Protein AF-B4RLH1-F1 (afdb_monomer_lite)

Structure (mmCIF, N/CA/C/O backbone):
data_AF-B4RLH1-F1
#
_entry.id   AF-B4RLH1-F1
#
loop_
_atom_site.group_PDB
_atom_site.id
_atom_site.type_symbol
_atom_site.label_atom_id
_atom_site.label_alt_id
_atom_site.label_comp_id
_atom_site.label_asym_id
_atom_site.label_entity_id
_atom_site.label_seq_id
_atom_site.pdbx_PDB_ins_code
_atom_site.Cartn_x
_atom_site.Cartn_y
_atom_site.Cartn_z
_atom_site.occupancy
_atom_site.B_iso_or_equiv
_atom_site.auth_seq_id
_atom_site.auth_comp_id
_atom_site.auth_asym_id
_atom_site.auth_atom_id
_atom_site.pdbx_PDB_model_num
ATOM 1 N N . MET A 1 1 ? -13.740 47.750 16.163 1.00 41.00 1 MET A N 1
ATOM 2 C CA . MET A 1 1 ? -13.655 46.277 16.070 1.00 41.00 1 MET A CA 1
ATOM 3 C C . MET A 1 1 ? -15.055 45.705 15.896 1.00 41.00 1 MET A C 1
ATOM 5 O O . MET A 1 1 ? -15.886 45.994 16.745 1.00 41.00 1 MET A O 1
ATOM 9 N N . PRO A 1 2 ? -15.333 44.941 14.830 1.00 44.19 2 PRO A N 1
ATOM 10 C CA . PRO A 1 2 ? -16.433 43.971 14.813 1.00 44.19 2 PRO A CA 1
ATOM 11 C C . PRO A 1 2 ? -15.856 42.577 14.489 1.00 44.19 2 PRO A C 1
ATOM 13 O O . PRO A 1 2 ? -15.021 42.439 13.606 1.00 44.19 2 PRO A O 1
ATOM 16 N N . GLY A 1 3 ? -16.096 41.524 15.261 1.00 38.00 3 GLY A N 1
ATOM 17 C CA . GLY A 1 3 ? -17.385 40.872 15.484 1.00 38.00 3 GLY A CA 1
ATOM 18 C C . GLY A 1 3 ? -17.183 39.407 15.076 1.00 38.00 3 GLY A C 1
ATOM 19 O O . GLY A 1 3 ? -17.101 39.102 13.891 1.00 38.00 3 GLY A O 1
ATOM 20 N N . TRP A 1 4 ? -16.970 38.514 16.045 1.00 40.16 4 TRP A N 1
ATOM 21 C CA . TRP A 1 4 ? -16.758 37.088 15.785 1.00 40.16 4 TRP A CA 1
ATOM 22 C C . TRP A 1 4 ? -18.083 36.438 15.369 1.00 40.16 4 TRP A C 1
ATOM 24 O O . TRP A 1 4 ? -18.982 36.275 16.189 1.00 40.16 4 TRP A O 1
ATOM 34 N N . ASN A 1 5 ? -18.197 36.042 14.100 1.00 44.56 5 ASN A N 1
ATOM 35 C CA . ASN A 1 5 ? -19.244 35.129 13.648 1.00 44.56 5 ASN A CA 1
ATOM 36 C C . ASN A 1 5 ? -18.883 33.709 14.098 1.00 44.56 5 ASN A C 1
ATOM 38 O O . ASN A 1 5 ? -18.063 33.038 13.471 1.00 44.56 5 ASN A O 1
ATOM 42 N N . ALA A 1 6 ? -19.508 33.239 15.176 1.00 43.25 6 ALA A N 1
ATOM 43 C CA . ALA A 1 6 ? -19.540 31.819 15.492 1.00 43.25 6 ALA A CA 1
ATOM 44 C C . ALA A 1 6 ? -20.450 31.124 14.467 1.00 43.25 6 ALA A C 1
ATOM 46 O O . ALA A 1 6 ? -21.674 31.230 14.521 1.00 43.25 6 ALA A O 1
ATOM 47 N N . SER A 1 7 ? -19.840 30.451 13.492 1.00 43.84 7 SER A N 1
ATOM 48 C CA . SER A 1 7 ? -20.549 29.596 12.542 1.00 43.84 7 SER A CA 1
ATOM 49 C C . SER A 1 7 ? -21.164 28.424 13.313 1.00 43.84 7 SER A C 1
ATOM 51 O O . SER A 1 7 ? -20.448 27.541 13.783 1.00 43.84 7 SER A O 1
ATOM 53 N N . SER A 1 8 ? -22.482 28.444 13.519 1.00 46.41 8 SER A N 1
ATOM 54 C CA . SER A 1 8 ? -23.201 27.316 14.114 1.00 46.41 8 SER A CA 1
ATOM 55 C C . SER A 1 8 ? -23.113 26.099 13.180 1.00 46.41 8 SER A C 1
ATOM 57 O O . SER A 1 8 ? -23.358 26.250 11.979 1.00 46.41 8 SER A O 1
ATOM 59 N N . PRO A 1 9 ? -22.786 24.893 13.680 1.00 45.75 9 PRO A N 1
ATOM 60 C CA . PRO A 1 9 ? -22.702 23.706 12.837 1.00 45.75 9 PRO A CA 1
ATOM 61 C C . PRO A 1 9 ? -24.071 23.369 12.224 1.00 45.75 9 PRO A C 1
ATOM 63 O O . PRO A 1 9 ? -25.111 23.382 12.883 1.00 45.75 9 PRO A O 1
ATOM 66 N N . SER A 1 10 ? -24.077 23.112 10.915 1.00 54.94 10 SER A N 1
ATOM 67 C CA . SER A 1 10 ? -25.287 22.911 10.115 1.00 54.94 10 SER A CA 1
ATOM 68 C C . SER A 1 10 ? -25.943 21.550 10.380 1.00 54.94 10 SER A C 1
ATOM 70 O O . SER A 1 10 ? -25.287 20.515 10.262 1.00 54.94 10 SER A O 1
ATOM 72 N N . LYS A 1 11 ? -27.258 21.542 10.635 1.00 56.88 11 LYS A N 1
ATOM 73 C CA . LYS A 1 11 ? -28.067 20.335 10.892 1.00 56.88 11 LYS A CA 1
ATOM 74 C C . LYS A 1 11 ? -27.972 19.289 9.760 1.00 56.88 11 LYS A C 1
ATOM 76 O O . LYS A 1 11 ? -27.980 19.657 8.581 1.00 56.88 11 LYS A O 1
ATOM 81 N N . PRO A 1 12 ? -27.967 17.977 10.071 1.00 56.56 12 PRO A N 1
ATOM 82 C CA . PRO A 1 12 ? -27.919 16.928 9.055 1.00 56.56 12 PRO A CA 1
ATOM 83 C C . PRO A 1 12 ? -29.211 16.868 8.226 1.00 56.56 12 PRO A C 1
ATOM 85 O O . PRO A 1 12 ? -30.322 16.826 8.759 1.00 56.56 12 PRO A O 1
ATOM 88 N N . THR A 1 13 ? -29.057 16.823 6.901 1.00 70.94 13 THR A N 1
ATOM 89 C CA . THR A 1 13 ? -30.160 16.773 5.930 1.00 70.94 13 THR A CA 1
ATOM 90 C C . THR A 1 13 ? -30.813 15.387 5.864 1.00 70.94 13 THR A C 1
ATOM 92 O O . THR A 1 13 ? -30.178 14.364 6.128 1.00 70.94 13 THR A O 1
ATOM 95 N N . ILE A 1 14 ? -32.090 15.337 5.467 1.00 67.44 14 ILE A N 1
ATOM 96 C CA . ILE A 1 14 ? -32.905 14.107 5.371 1.00 67.44 14 ILE A CA 1
ATOM 97 C C . ILE A 1 14 ? -32.221 13.030 4.508 1.00 67.44 14 ILE A C 1
ATOM 99 O O . ILE A 1 14 ? -32.221 11.850 4.858 1.00 67.44 14 ILE A O 1
ATOM 103 N N . THR A 1 15 ? -31.549 13.437 3.430 1.00 71.62 15 THR A N 1
ATOM 104 C CA . THR A 1 15 ? -30.815 12.547 2.519 1.00 71.62 15 THR A CA 1
ATOM 105 C C . THR A 1 15 ? -29.672 11.801 3.211 1.00 71.62 15 THR A C 1
ATOM 107 O O . THR A 1 15 ? -29.486 10.608 2.981 1.00 71.62 15 THR A O 1
ATOM 110 N N . LYS A 1 16 ? -28.930 12.466 4.110 1.00 66.88 16 LYS A N 1
ATOM 111 C CA . LYS A 1 16 ? -27.828 11.834 4.858 1.00 66.88 16 LYS A CA 1
ATOM 112 C C . LYS A 1 16 ? -28.345 10.743 5.797 1.00 66.88 16 LYS A C 1
ATOM 114 O O . LYS A 1 16 ? -27.728 9.687 5.900 1.00 66.88 16 LYS A O 1
ATOM 119 N N . LYS A 1 17 ? -29.500 10.974 6.430 1.00 71.31 17 LYS A N 1
ATOM 120 C CA . LYS A 1 17 ? -30.143 10.009 7.335 1.00 71.31 17 LYS A CA 1
ATOM 121 C C . LYS A 1 17 ? -30.616 8.754 6.597 1.00 71.31 17 LYS A C 1
ATOM 123 O O . LYS A 1 17 ? -30.370 7.646 7.057 1.00 71.31 17 LYS A O 1
ATOM 128 N N . LYS A 1 18 ? -31.232 8.918 5.420 1.00 73.06 18 LYS A N 1
ATOM 129 C CA . LYS A 1 18 ? -31.671 7.789 4.580 1.00 73.06 18 LYS A CA 1
ATOM 130 C C . LYS A 1 18 ? -30.495 6.914 4.129 1.00 73.06 18 LYS A C 1
ATOM 132 O O . LYS A 1 18 ? -30.579 5.692 4.196 1.00 73.06 18 LYS A O 1
ATOM 137 N N . ASN A 1 19 ? -29.392 7.531 3.709 1.00 73.44 19 ASN A N 1
ATOM 138 C CA . ASN A 1 19 ? -28.202 6.793 3.279 1.00 73.44 19 ASN A CA 1
ATOM 139 C C . ASN A 1 19 ? -27.563 6.000 4.430 1.00 73.44 19 ASN A C 1
ATOM 141 O O . ASN A 1 19 ? -27.108 4.883 4.209 1.00 73.44 19 ASN A O 1
ATOM 145 N N . LEU A 1 20 ? -27.590 6.541 5.653 1.00 70.06 20 LEU A N 1
ATOM 146 C CA . LEU A 1 20 ? -27.098 5.856 6.850 1.00 70.06 20 LEU A CA 1
ATOM 147 C C . LEU A 1 20 ? -27.896 4.578 7.157 1.00 70.06 20 LEU A C 1
ATOM 149 O O . LEU A 1 20 ? -27.305 3.549 7.470 1.00 70.06 20 LEU A O 1
ATOM 153 N N . LEU A 1 21 ? -29.225 4.621 7.015 1.00 70.88 21 LEU A N 1
ATOM 154 C CA . LEU A 1 21 ? -30.080 3.438 7.176 1.00 70.88 21 LEU A CA 1
ATOM 155 C C . LEU A 1 21 ? -29.751 2.362 6.139 1.00 70.88 21 LEU A C 1
ATOM 157 O O . LEU A 1 21 ? -29.555 1.203 6.496 1.00 70.88 21 LEU A O 1
ATOM 161 N N . HIS A 1 22 ? -29.644 2.744 4.863 1.00 69.88 22 HIS A N 1
ATOM 162 C CA . HIS A 1 22 ? -29.255 1.800 3.815 1.00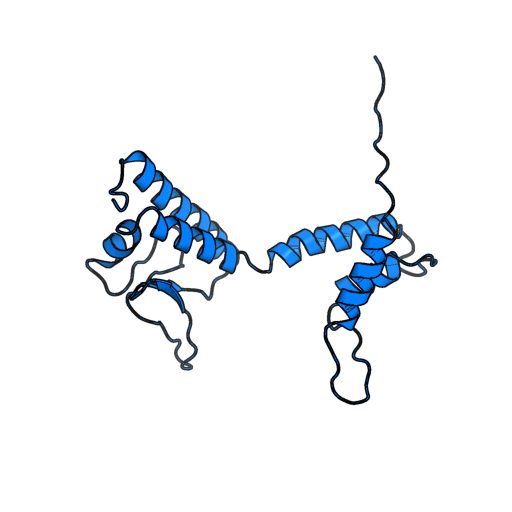 69.88 22 HIS A CA 1
ATOM 163 C C . HIS A 1 22 ? -27.897 1.168 4.102 1.00 69.88 22 HIS A C 1
ATOM 165 O O . HIS A 1 22 ? -27.731 -0.028 3.915 1.00 69.88 22 HIS A O 1
ATOM 171 N N . GLU A 1 23 ? -26.940 1.945 4.592 1.00 68.69 23 GLU A N 1
ATOM 172 C CA . GLU A 1 23 ? -25.611 1.453 4.919 1.00 68.69 23 GLU A CA 1
ATOM 173 C C . GLU A 1 23 ? -25.613 0.432 6.068 1.00 68.69 23 GLU A C 1
ATOM 175 O O . GLU A 1 23 ? -24.997 -0.624 5.931 1.00 68.69 23 GLU A O 1
ATOM 180 N N . ILE A 1 24 ? -26.360 0.695 7.143 1.00 65.88 24 ILE A N 1
ATOM 181 C CA . ILE A 1 24 ? -26.505 -0.204 8.303 1.00 65.88 24 ILE A CA 1
ATOM 182 C C . ILE A 1 24 ? -27.101 -1.547 7.908 1.00 65.88 24 ILE A C 1
ATOM 184 O O . ILE A 1 24 ? -26.570 -2.592 8.275 1.00 65.88 24 ILE A O 1
ATOM 188 N N . PHE A 1 25 ? -28.172 -1.519 7.119 1.00 64.25 25 PHE A N 1
ATOM 189 C CA . PHE A 1 25 ? -28.907 -2.727 6.751 1.00 64.25 25 PHE A CA 1
ATOM 190 C C . PHE A 1 25 ? -28.409 -3.374 5.450 1.00 64.25 25 PHE A C 1
ATOM 192 O O . PHE A 1 25 ? -28.876 -4.445 5.075 1.00 64.25 25 PHE A O 1
ATOM 199 N N . SER A 1 26 ? -27.434 -2.771 4.758 1.00 63.38 26 SER A N 1
ATOM 200 C CA . SER A 1 26 ? -26.851 -3.349 3.536 1.00 63.38 26 SER A CA 1
ATOM 201 C C . SER A 1 26 ? -25.951 -4.563 3.790 1.00 63.38 26 SER A C 1
ATOM 203 O O . SER A 1 26 ? -25.695 -5.325 2.858 1.00 63.38 26 SER A O 1
ATOM 205 N N . LYS A 1 27 ? -25.467 -4.767 5.026 1.00 57.16 27 LYS A N 1
ATOM 206 C CA . LYS A 1 27 ? -24.533 -5.847 5.385 1.00 57.16 27 LYS A CA 1
ATOM 207 C C . LYS A 1 27 ? -25.050 -6.732 6.524 1.00 57.16 27 LYS A C 1
ATOM 209 O O . LYS A 1 27 ? -24.494 -6.700 7.614 1.00 57.16 27 LYS A O 1
ATOM 214 N N . SER A 1 28 ? -26.072 -7.544 6.256 1.00 50.06 28 SER A N 1
ATOM 215 C CA . SER A 1 28 ? -26.197 -8.940 6.729 1.00 50.06 28 SER A CA 1
ATOM 216 C C . SER A 1 28 ? -27.632 -9.429 6.577 1.00 50.06 28 SER A C 1
ATOM 218 O O . SER A 1 28 ? -28.523 -9.024 7.313 1.00 50.06 28 SER A O 1
ATOM 220 N N . ARG A 1 29 ? -27.832 -10.380 5.665 1.00 50.28 29 ARG A N 1
ATOM 221 C CA . ARG A 1 29 ? -28.839 -11.428 5.826 1.00 50.28 29 ARG A CA 1
ATOM 222 C C . ARG A 1 29 ? -28.067 -12.732 5.959 1.00 50.28 29 ARG A C 1
ATOM 224 O O . ARG A 1 29 ? -27.536 -13.222 4.967 1.00 50.28 29 ARG A O 1
ATOM 231 N N . ILE A 1 30 ? -27.950 -13.249 7.176 1.00 49.16 30 ILE A N 1
ATOM 232 C CA . ILE A 1 30 ? -27.541 -14.635 7.412 1.00 49.16 30 ILE A CA 1
ATOM 233 C C . ILE A 1 30 ? -28.778 -15.318 8.002 1.00 49.16 30 ILE A C 1
ATOM 235 O O . ILE A 1 30 ? -29.038 -15.207 9.192 1.00 49.16 30 ILE A O 1
ATOM 239 N N . GLY A 1 31 ? -29.570 -15.970 7.148 1.00 60.00 31 GLY A N 1
ATOM 240 C CA . GLY A 1 31 ? -30.798 -16.668 7.555 1.00 60.00 31 GLY A CA 1
ATOM 241 C C . GLY A 1 31 ? -31.947 -15.749 8.001 1.00 60.00 31 GLY A C 1
ATOM 242 O O . GLY A 1 31 ? -32.093 -14.642 7.480 1.00 60.00 31 GLY A O 1
ATOM 243 N N . ASP A 1 32 ? -32.750 -16.236 8.957 1.00 52.31 32 ASP A N 1
ATOM 244 C CA . ASP A 1 32 ? -33.956 -15.588 9.511 1.00 52.31 32 ASP A CA 1
ATOM 245 C C . ASP A 1 32 ? -33.671 -14.625 10.684 1.00 52.31 32 ASP A C 1
ATOM 247 O O . ASP A 1 32 ? -34.589 -14.219 11.395 1.00 52.31 32 ASP A O 1
ATOM 251 N N . THR A 1 33 ? -32.407 -14.255 10.923 1.00 51.47 33 THR A N 1
ATOM 252 C CA . THR A 1 33 ? -32.039 -13.297 11.975 1.00 51.47 33 THR A CA 1
ATOM 253 C C . THR A 1 33 ? -31.521 -11.987 11.389 1.00 51.47 33 THR A C 1
ATOM 255 O O . THR A 1 33 ? -30.671 -11.948 10.495 1.00 51.47 33 THR A O 1
ATOM 258 N N . GLU A 1 34 ? -32.044 -10.877 11.910 1.00 47.88 34 GLU A N 1
ATOM 259 C CA . GLU A 1 34 ? -31.528 -9.539 11.637 1.00 47.88 34 GLU A CA 1
ATOM 260 C C . GLU A 1 34 ? -30.243 -9.343 12.451 1.00 47.88 34 GLU A C 1
ATOM 262 O O . GLU A 1 34 ? -30.274 -9.142 13.665 1.00 47.88 34 GLU A O 1
ATOM 267 N N . LEU A 1 35 ? -29.085 -9.448 11.794 1.00 49.16 35 LEU A N 1
ATOM 268 C CA . LEU A 1 35 ? -27.812 -9.116 12.428 1.00 49.16 35 LEU A CA 1
ATOM 269 C C . LEU A 1 35 ? -27.744 -7.594 12.610 1.00 49.16 35 LEU A C 1
ATOM 271 O O . LEU A 1 35 ? -27.643 -6.845 11.635 1.00 49.16 35 LEU A O 1
ATOM 275 N N . PHE A 1 36 ? -27.770 -7.134 13.860 1.00 53.25 36 PHE A N 1
ATOM 276 C CA . PHE A 1 36 ? -27.398 -5.763 14.196 1.00 53.25 36 PHE A CA 1
ATOM 277 C C . PHE A 1 36 ? -25.975 -5.505 13.686 1.00 53.25 36 PHE A C 1
ATOM 279 O O . PHE A 1 36 ? -25.095 -6.355 13.835 1.00 53.25 36 PHE A O 1
ATOM 286 N N . ALA A 1 37 ? -25.763 -4.358 13.036 1.00 55.50 37 ALA A N 1
ATOM 287 C CA . ALA A 1 37 ? -24.476 -4.002 12.455 1.00 55.50 37 ALA A CA 1
ATOM 288 C C . ALA A 1 37 ? -23.333 -4.238 13.461 1.00 55.50 37 ALA A C 1
ATOM 290 O O . ALA A 1 37 ? -23.355 -3.712 14.568 1.00 55.50 37 ALA A O 1
ATOM 291 N N . VAL A 1 38 ? -22.319 -5.003 13.047 1.00 57.75 38 VAL A N 1
ATOM 292 C CA . VAL A 1 38 ? -21.123 -5.361 13.846 1.00 57.75 38 VAL A CA 1
ATOM 293 C C . VAL A 1 38 ? -20.249 -4.130 14.179 1.00 57.75 38 VAL A C 1
ATOM 295 O O . VAL A 1 38 ? -19.249 -4.230 14.881 1.00 57.75 38 VAL A O 1
ATOM 298 N N . ASP A 1 39 ? -20.616 -2.954 13.667 1.00 67.69 39 ASP A N 1
ATOM 299 C CA . ASP A 1 39 ? -19.902 -1.689 13.817 1.00 67.69 39 ASP A CA 1
ATOM 300 C C . ASP A 1 39 ? -20.612 -0.798 14.852 1.00 67.69 39 ASP A C 1
ATOM 302 O O . ASP A 1 39 ? -21.611 -0.132 14.563 1.00 67.69 39 ASP A O 1
ATOM 306 N N . GLU A 1 40 ? -20.070 -0.789 16.071 1.00 69.31 40 GLU A N 1
ATOM 307 C CA . GLU A 1 40 ? -20.538 0.019 17.200 1.00 69.31 40 GLU A CA 1
ATOM 308 C C . GLU A 1 40 ? -20.653 1.513 16.843 1.00 69.31 40 GLU A C 1
ATOM 310 O O . GLU A 1 40 ? -21.635 2.166 17.206 1.00 69.31 40 GLU A O 1
ATOM 315 N N . ASN A 1 41 ? -19.707 2.058 16.071 1.00 71.12 41 ASN A N 1
ATOM 316 C CA . ASN A 1 41 ? -19.698 3.469 15.677 1.00 71.12 41 ASN A CA 1
ATOM 317 C C . ASN A 1 41 ? -20.796 3.780 14.658 1.00 71.12 41 ASN A C 1
ATOM 319 O O . ASN A 1 41 ? -21.328 4.893 14.613 1.00 71.12 41 ASN A O 1
ATOM 323 N N . LEU A 1 42 ? -21.149 2.812 13.815 1.00 71.94 42 LEU A N 1
ATOM 324 C CA . LEU A 1 42 ? -22.263 2.934 12.884 1.00 71.94 42 LEU A CA 1
ATOM 325 C C . LEU A 1 42 ? -23.615 2.914 13.613 1.00 71.94 42 LEU A C 1
ATOM 327 O O . LEU A 1 42 ? -24.486 3.734 13.311 1.00 71.94 42 LEU A O 1
ATOM 331 N N . VAL A 1 43 ? -23.759 2.042 14.610 1.00 74.50 43 VAL A N 1
ATOM 332 C CA . VAL A 1 43 ? -24.948 1.965 15.468 1.00 74.50 43 VAL A CA 1
ATOM 333 C C . VAL A 1 43 ? -25.102 3.235 16.317 1.00 74.50 43 VAL A C 1
ATOM 335 O O . VAL A 1 43 ? -26.184 3.824 16.345 1.00 74.50 43 VAL A O 1
ATOM 338 N N . LYS A 1 44 ? -24.019 3.741 16.924 1.00 75.69 44 LYS A N 1
ATOM 339 C CA . LYS A 1 44 ? -24.015 5.031 17.640 1.00 75.69 44 LYS A CA 1
ATOM 340 C C . LYS A 1 44 ? -24.471 6.179 16.742 1.00 75.69 44 LYS A C 1
ATOM 342 O O . LYS A 1 44 ? -25.366 6.930 17.118 1.00 75.69 44 LYS A O 1
ATOM 347 N N . ARG A 1 45 ? -23.938 6.285 15.518 1.00 74.88 45 ARG A N 1
ATOM 348 C CA . ARG A 1 45 ? -24.353 7.318 14.548 1.00 74.88 45 ARG A CA 1
ATOM 349 C C . ARG A 1 45 ? -25.829 7.240 14.191 1.00 74.88 45 ARG A C 1
ATOM 351 O O . ARG A 1 45 ? -26.458 8.283 14.019 1.00 74.88 45 ARG A O 1
ATOM 358 N N . LEU A 1 46 ? -26.388 6.036 14.082 1.00 77.44 46 LEU A N 1
ATOM 359 C CA . LEU A 1 46 ? -27.821 5.875 13.865 1.00 77.44 46 LEU A CA 1
ATOM 360 C C . LEU A 1 46 ? -28.609 6.456 15.028 1.00 77.44 46 LEU A C 1
ATOM 362 O O . LEU A 1 46 ? -29.435 7.336 14.799 1.00 77.44 46 LEU A O 1
ATOM 366 N N . PHE A 1 47 ? -28.324 6.011 16.251 1.00 76.12 47 PHE A N 1
ATOM 367 C CA . PHE A 1 47 ? -29.038 6.470 17.439 1.00 76.12 47 PHE A CA 1
ATOM 368 C C . PHE A 1 47 ? -28.927 7.984 17.630 1.00 76.12 47 PHE A C 1
ATOM 370 O O . PHE A 1 47 ? -29.938 8.645 17.847 1.00 76.12 47 PHE A O 1
ATOM 377 N N . LEU A 1 48 ? -27.740 8.552 17.421 1.00 77.25 48 LEU A N 1
ATOM 378 C CA . LEU A 1 48 ? -27.497 9.995 17.499 1.00 77.25 48 LEU A CA 1
ATOM 379 C C . LEU A 1 48 ? -28.196 10.792 16.380 1.00 77.25 48 LEU A C 1
ATOM 381 O O . LEU A 1 48 ? -28.474 11.979 16.536 1.00 77.25 48 LEU A O 1
ATOM 385 N N . SER A 1 49 ? -28.511 10.160 15.243 1.00 74.25 49 SER A N 1
ATOM 386 C CA . SER A 1 49 ? -29.252 10.800 14.144 1.00 74.25 49 SER A CA 1
ATOM 387 C C . SER A 1 49 ? -30.768 10.878 14.380 1.00 74.25 49 SER A C 1
ATOM 389 O O . SER A 1 49 ? -31.468 11.649 13.695 1.00 74.25 49 SER A O 1
ATOM 391 N N . LEU A 1 50 ? -31.279 10.074 15.317 1.00 77.94 50 LEU A N 1
ATOM 392 C CA . LEU A 1 50 ? -32.677 10.051 15.730 1.00 77.94 50 LEU A CA 1
ATOM 393 C C . LEU A 1 50 ? -32.957 11.191 16.716 1.00 77.94 50 LEU A C 1
ATOM 395 O O . LEU A 1 50 ? -32.067 11.721 17.373 1.00 77.94 50 LEU A O 1
ATOM 399 N N . ARG A 1 51 ? -34.221 11.606 16.802 1.00 67.12 51 ARG A N 1
ATOM 400 C CA . ARG A 1 51 ? -34.662 12.611 17.777 1.00 67.12 51 ARG A CA 1
ATOM 401 C C . ARG A 1 51 ? -35.038 11.893 19.073 1.00 67.12 51 ARG A C 1
ATOM 403 O O . ARG A 1 51 ? -36.208 11.590 19.272 1.00 67.12 51 ARG A O 1
ATOM 410 N N . GLY A 1 52 ? -34.039 11.573 19.889 1.00 71.75 52 GLY A N 1
ATOM 411 C CA . GLY A 1 52 ? -34.205 10.938 21.198 1.00 71.75 52 GLY A CA 1
ATOM 412 C C . GLY A 1 52 ? -33.395 11.649 22.280 1.00 71.75 52 GLY A C 1
ATOM 413 O O . GLY A 1 52 ? -32.501 12.437 21.975 1.00 71.75 52 GLY A O 1
ATOM 414 N N . GLU A 1 53 ? -33.726 11.383 23.541 1.00 72.25 53 GLU A N 1
ATOM 415 C CA . GLU A 1 53 ? -32.965 11.867 24.694 1.00 72.25 53 GLU A CA 1
ATOM 416 C C . GLU A 1 53 ? -31.774 10.939 24.970 1.00 72.25 53 GLU A C 1
ATOM 418 O O . GLU A 1 53 ? -31.922 9.715 25.019 1.00 72.25 53 GLU A O 1
ATOM 423 N N . ILE A 1 54 ? 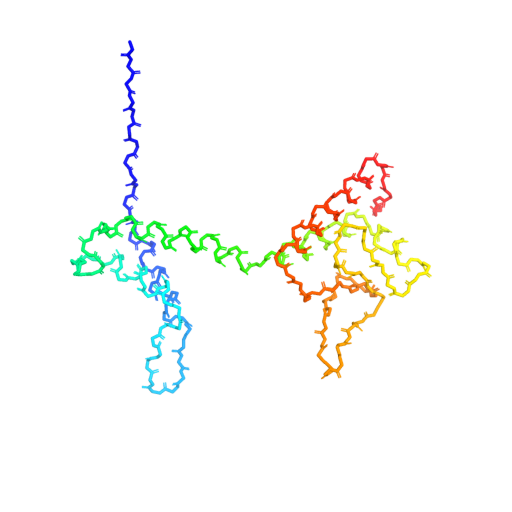-30.584 11.516 25.155 1.00 67.81 54 ILE A N 1
ATOM 424 C CA . ILE A 1 54 ? -29.393 10.765 25.562 1.00 67.81 54 ILE A CA 1
ATOM 425 C C . ILE A 1 54 ? -29.453 10.561 27.072 1.00 67.81 54 ILE A C 1
ATOM 427 O O . ILE A 1 54 ? -29.148 11.459 27.850 1.00 67.81 54 ILE A O 1
ATOM 431 N N . VAL A 1 55 ? -29.819 9.352 27.488 1.00 75.94 55 VAL A N 1
ATOM 432 C CA . VAL A 1 55 ? -29.828 8.962 28.908 1.00 75.94 55 VAL A CA 1
ATOM 433 C C . VAL A 1 55 ? -28.431 8.596 29.433 1.00 75.94 55 VAL A C 1
ATOM 435 O O . VAL A 1 55 ? -28.211 8.572 30.647 1.00 75.94 55 VAL A O 1
ATOM 438 N N . PHE A 1 56 ? -27.477 8.331 28.529 1.00 59.28 56 PHE A N 1
ATOM 439 C CA . PHE A 1 56 ? -26.074 8.057 28.837 1.00 59.28 56 PHE A CA 1
ATOM 440 C C . PHE A 1 56 ? -25.168 8.270 27.604 1.00 59.28 56 PHE A C 1
ATOM 442 O O . PHE A 1 56 ? -25.532 7.797 26.526 1.00 59.28 56 PHE A O 1
ATOM 449 N N . PRO A 1 57 ? -23.979 8.888 27.750 1.00 59.47 57 PRO A N 1
ATOM 450 C CA . PRO A 1 57 ? -23.475 9.582 28.938 1.00 59.47 57 PRO A CA 1
ATOM 451 C C . PRO A 1 57 ? -24.171 10.942 29.138 1.00 59.47 57 PRO A C 1
ATOM 453 O O . PRO A 1 57 ? -24.484 11.651 28.189 1.00 59.47 57 PRO A O 1
ATOM 456 N N . LYS A 1 58 ? -24.419 11.322 30.399 1.00 64.25 58 LYS A N 1
ATOM 457 C CA . LYS A 1 58 ? -25.279 12.471 30.764 1.00 64.25 58 LYS A CA 1
ATOM 458 C C . LYS A 1 58 ? -24.710 13.859 30.418 1.00 64.25 58 LYS A C 1
ATOM 460 O O . LYS A 1 58 ? -25.426 14.846 30.546 1.00 64.25 58 LYS A O 1
ATOM 465 N N . ASN A 1 59 ? -23.446 13.941 30.000 1.00 59.09 59 ASN A N 1
ATOM 466 C CA . ASN A 1 59 ? -22.711 15.203 29.845 1.00 59.09 59 ASN A CA 1
ATOM 467 C C . ASN A 1 59 ? -22.384 15.547 28.382 1.00 59.09 59 ASN A C 1
ATOM 469 O O . ASN A 1 59 ? -21.566 16.432 28.136 1.00 59.09 59 ASN A O 1
ATOM 473 N N . GLU A 1 60 ? -22.983 14.856 27.411 1.00 62.00 60 GLU A N 1
ATOM 474 C CA . GLU A 1 60 ? -22.661 15.025 25.992 1.00 62.00 60 GLU A CA 1
ATOM 475 C C . GLU A 1 60 ? -23.911 15.335 25.162 1.00 62.00 60 GLU A C 1
ATOM 477 O O . GLU A 1 60 ? -25.002 14.825 25.416 1.00 62.00 60 GLU A O 1
ATOM 482 N N . THR A 1 61 ? -23.766 16.212 24.164 1.00 68.56 61 THR A N 1
ATOM 483 C CA . THR A 1 61 ? -24.857 16.547 23.243 1.00 68.56 61 THR A CA 1
ATOM 484 C C . THR A 1 61 ? -24.849 15.596 22.052 1.00 68.56 61 THR A C 1
ATOM 486 O O . THR A 1 61 ? -23.790 15.278 21.506 1.00 68.56 61 THR A O 1
ATOM 489 N N . ALA A 1 62 ? -26.039 15.191 21.594 1.00 64.56 62 ALA A N 1
ATOM 490 C CA . ALA A 1 62 ? -26.187 14.259 20.473 1.00 64.56 62 ALA A CA 1
ATOM 491 C C . ALA A 1 62 ? -25.471 14.726 19.202 1.00 64.56 62 ALA A C 1
ATOM 493 O O . ALA A 1 62 ? -24.941 13.920 18.446 1.00 64.56 62 ALA A O 1
ATOM 494 N N . GLU A 1 63 ? -25.424 16.039 18.989 1.00 65.38 63 GLU A N 1
ATOM 495 C CA . GLU A 1 63 ? -24.774 16.657 17.838 1.00 65.38 63 GLU A CA 1
ATOM 496 C C . GLU A 1 63 ? -23.243 16.594 17.932 1.00 65.38 63 GLU A C 1
ATOM 498 O O . GLU A 1 63 ? -22.588 16.294 16.936 1.00 65.38 63 GLU A O 1
ATOM 503 N N . SER A 1 64 ? -22.671 16.813 19.122 1.00 65.62 64 SER A N 1
ATOM 504 C CA . SER A 1 64 ? -21.224 16.706 19.355 1.00 65.62 64 SER A CA 1
ATOM 505 C C . SER A 1 64 ? -20.746 15.264 19.181 1.00 65.62 64 SER A C 1
ATOM 507 O O . SER A 1 64 ? -19.792 15.019 18.448 1.00 65.62 64 SER A O 1
ATOM 509 N N . GLU A 1 65 ? -21.458 14.297 19.763 1.00 67.19 65 GLU A N 1
ATOM 510 C CA . GLU A 1 65 ? -21.149 12.867 19.618 1.00 67.19 65 GLU A CA 1
ATOM 511 C C . GLU A 1 65 ? -21.353 12.367 18.184 1.00 67.19 65 GLU A C 1
ATOM 513 O O . GLU A 1 65 ? -20.599 11.530 17.677 1.00 67.19 65 GLU A O 1
ATOM 518 N N . PHE A 1 66 ? -22.352 12.904 17.478 1.00 68.31 66 PHE A N 1
ATOM 519 C CA . PHE A 1 66 ? -22.558 12.586 16.070 1.00 68.31 66 PHE A CA 1
ATOM 520 C C . PHE A 1 66 ? -21.396 13.104 15.221 1.00 68.31 66 PHE A C 1
ATOM 522 O O . PHE A 1 66 ? -20.865 12.371 14.391 1.00 68.31 66 PHE A O 1
ATOM 529 N N . GLU A 1 67 ? -20.957 14.343 15.439 1.00 68.25 67 GLU A N 1
ATOM 530 C CA . GLU A 1 67 ? -19.804 14.888 14.725 1.00 68.25 67 GLU A CA 1
ATOM 531 C C . GLU A 1 67 ? -18.512 14.152 15.086 1.00 68.25 67 GLU A C 1
ATOM 533 O O . GLU A 1 67 ? -17.767 13.803 14.172 1.00 68.25 67 GLU A O 1
ATOM 538 N N . LYS A 1 68 ? -18.267 13.823 16.363 1.00 71.25 68 LYS A N 1
ATOM 539 C CA . LYS A 1 68 ? -17.121 12.997 16.782 1.00 71.25 68 LYS A CA 1
ATOM 540 C C . LYS A 1 68 ? -17.124 11.648 16.075 1.00 71.25 68 LYS A C 1
ATOM 542 O O . LYS A 1 68 ? -16.155 11.339 15.394 1.00 71.25 68 LYS A O 1
ATOM 547 N N . SER A 1 69 ? -18.231 10.911 16.110 1.00 63.34 69 SER A N 1
ATOM 548 C CA . SER A 1 69 ? -18.336 9.604 15.444 1.00 63.34 69 SER A CA 1
ATOM 549 C C . SER A 1 69 ? -18.252 9.692 13.911 1.00 63.34 69 SER A C 1
ATOM 551 O O . SER A 1 69 ? -17.760 8.777 13.250 1.00 63.34 69 SER A O 1
ATOM 553 N N . VAL A 1 70 ? -18.675 10.804 13.296 1.00 64.44 70 VAL A N 1
ATOM 554 C CA . VAL A 1 70 ? -18.458 11.077 11.862 1.00 64.44 70 VAL A CA 1
ATOM 555 C C . VAL A 1 70 ? -16.994 11.423 11.563 1.00 64.44 70 VAL A C 1
ATOM 557 O O . VAL A 1 70 ? -16.477 11.009 10.523 1.00 64.44 70 VAL A O 1
ATOM 560 N N . HIS A 1 71 ? -16.309 12.155 12.443 1.00 58.28 71 HIS A N 1
ATOM 561 C CA . HIS A 1 71 ? -14.885 12.484 12.319 1.00 58.28 71 HIS A CA 1
ATOM 562 C C . HIS 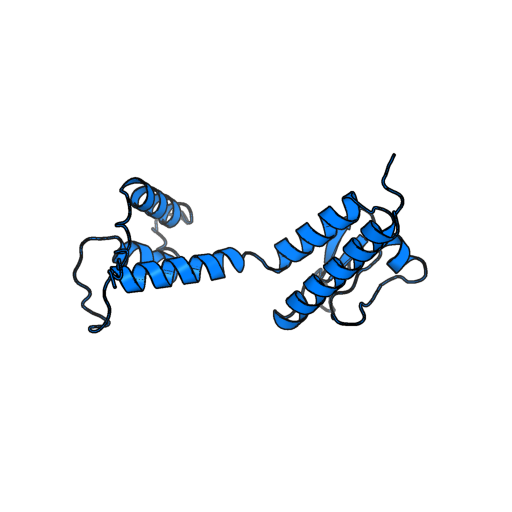A 1 71 ? -13.997 11.262 12.561 1.00 58.28 71 HIS A C 1
ATOM 564 O O . HIS A 1 71 ? -13.069 11.025 11.789 1.00 58.28 71 HIS A O 1
ATOM 570 N N . GLU A 1 72 ? -14.329 10.442 13.552 1.00 60.00 72 GLU A N 1
ATOM 571 C CA . GLU A 1 72 ? -13.763 9.115 13.780 1.00 60.00 72 GLU A CA 1
ATOM 572 C C . GLU A 1 72 ? -13.974 8.249 12.549 1.00 60.00 72 GLU A C 1
ATOM 574 O O . GLU A 1 72 ? -13.020 7.661 12.067 1.00 60.00 72 GLU A O 1
ATOM 579 N N . ARG A 1 73 ? -15.139 8.306 11.893 1.00 54.88 73 ARG A N 1
ATOM 580 C CA . ARG A 1 73 ? -15.320 7.660 10.590 1.00 54.88 73 ARG A CA 1
ATOM 581 C C . ARG A 1 73 ? -14.515 8.289 9.453 1.00 54.88 73 ARG A C 1
ATOM 583 O O . ARG A 1 73 ? -14.135 7.592 8.525 1.00 54.88 73 ARG A O 1
ATOM 590 N N . ARG A 1 74 ? -14.239 9.592 9.444 1.00 50.94 74 ARG A N 1
ATOM 591 C CA . ARG A 1 74 ? -13.301 10.170 8.461 1.00 50.94 74 ARG A CA 1
ATOM 592 C C . ARG A 1 74 ? -11.870 9.693 8.716 1.00 50.94 74 ARG A C 1
ATOM 594 O O . ARG A 1 74 ? -11.090 9.649 7.775 1.00 50.94 74 ARG A O 1
ATOM 601 N N . GLN A 1 75 ? -11.553 9.280 9.941 1.00 48.06 75 GLN A N 1
ATOM 602 C CA . GLN A 1 75 ? -10.290 8.644 10.325 1.00 48.06 75 GLN A CA 1
ATOM 603 C C . GLN A 1 75 ? -10.308 7.113 10.092 1.00 48.06 75 GLN A C 1
ATOM 605 O O . GLN A 1 75 ? -9.307 6.550 9.662 1.00 48.06 75 GLN A O 1
ATOM 610 N N . GLU A 1 76 ? -11.443 6.432 10.272 1.00 47.22 76 GLU A N 1
ATOM 611 C CA . GLU A 1 76 ? -11.636 4.977 10.109 1.00 47.22 76 GLU A CA 1
ATOM 612 C C . GLU A 1 76 ? -11.973 4.591 8.657 1.00 47.22 76 GLU A C 1
ATOM 614 O O . GLU A 1 76 ? -11.484 3.601 8.123 1.00 47.22 76 GLU A O 1
ATOM 619 N N . GLY A 1 77 ? -12.701 5.442 7.942 1.00 40.53 77 GLY A N 1
ATOM 620 C CA . GLY A 1 77 ? -12.827 5.449 6.482 1.00 40.53 77 GLY A CA 1
ATOM 621 C C . GLY A 1 77 ? -11.530 5.859 5.777 1.00 40.53 77 GLY A C 1
ATOM 622 O O . GLY A 1 77 ? -11.380 5.610 4.586 1.00 40.53 77 GLY A O 1
ATOM 623 N N . ASN A 1 78 ? -10.567 6.410 6.523 1.00 44.66 78 ASN A N 1
ATOM 624 C CA . ASN A 1 78 ? -9.167 6.535 6.115 1.00 44.66 78 ASN A CA 1
ATOM 625 C C . ASN A 1 78 ? -8.322 5.314 6.555 1.00 44.66 78 ASN A C 1
ATOM 627 O O . ASN A 1 78 ? -7.288 5.013 5.956 1.00 44.66 78 ASN A O 1
ATOM 631 N N . ALA A 1 79 ? -8.789 4.548 7.549 1.00 40.31 79 ALA A N 1
ATOM 632 C CA . ALA A 1 79 ? -8.229 3.248 7.935 1.00 40.31 79 ALA A CA 1
ATOM 633 C C . ALA A 1 79 ? -8.581 2.124 6.938 1.00 40.31 79 ALA A C 1
ATOM 635 O O . ALA A 1 79 ? -7.933 1.077 6.935 1.00 40.31 79 ALA A O 1
ATOM 636 N N . GLY A 1 80 ? -9.485 2.393 5.991 1.00 48.06 80 GLY A N 1
ATOM 637 C CA . GLY A 1 80 ? -9.547 1.742 4.683 1.00 48.06 80 GLY A CA 1
ATOM 638 C C . GLY A 1 80 ? -8.869 2.575 3.579 1.00 48.06 80 GLY A C 1
ATOM 639 O O . GLY A 1 80 ? -9.538 3.218 2.788 1.00 48.06 80 GLY A O 1
ATOM 640 N N . SER A 1 81 ? -7.554 2.606 3.395 1.00 61.78 81 SER A N 1
ATOM 641 C CA . SER A 1 81 ? -6.470 2.033 4.179 1.00 61.78 81 SER A CA 1
ATOM 642 C C . SER A 1 81 ? -5.206 2.795 3.810 1.00 61.78 81 SER A C 1
ATOM 644 O O . SER A 1 81 ? -4.918 2.956 2.624 1.00 61.78 81 SER A O 1
ATOM 646 N N . GLY A 1 82 ? -4.411 3.253 4.778 1.00 73.88 82 GLY A N 1
ATOM 647 C CA . GLY A 1 82 ? -3.100 3.822 4.443 1.00 73.88 82 GLY A CA 1
ATOM 648 C C . GLY A 1 82 ? -2.266 2.840 3.593 1.00 73.88 82 GLY A C 1
ATOM 649 O O . GLY A 1 82 ? -1.504 3.259 2.731 1.00 73.88 82 GLY A O 1
ATOM 650 N N . ARG A 1 83 ? -2.521 1.526 3.729 1.00 77.31 83 ARG A N 1
ATOM 651 C CA . ARG A 1 83 ? -2.067 0.485 2.793 1.00 77.31 83 ARG A CA 1
ATOM 652 C C . ARG A 1 83 ? -2.507 0.757 1.352 1.00 77.31 83 ARG A C 1
ATOM 654 O O . ARG A 1 83 ? -1.654 0.839 0.484 1.00 77.31 83 ARG A O 1
ATOM 661 N N . LYS A 1 84 ? -3.802 0.917 1.080 1.00 81.94 84 LYS A N 1
ATOM 662 C CA . LYS A 1 84 ? -4.344 1.261 -0.245 1.00 81.94 84 LYS A CA 1
ATOM 663 C C . LYS A 1 84 ? -3.780 2.583 -0.748 1.00 81.94 84 LYS A C 1
ATOM 665 O O . LYS A 1 84 ? -3.426 2.649 -1.910 1.00 81.94 84 LYS A O 1
ATOM 670 N N . GLN A 1 85 ? -3.614 3.591 0.105 1.00 84.31 85 GLN A N 1
ATOM 671 C CA . GLN A 1 85 ? -2.988 4.855 -0.306 1.00 84.31 85 GLN A CA 1
ATOM 672 C C . GLN A 1 85 ? -1.539 4.670 -0.736 1.00 84.31 85 GLN A C 1
ATOM 674 O O . GLN A 1 85 ? -1.132 5.232 -1.748 1.00 84.31 85 GLN A O 1
ATOM 679 N N . LEU A 1 86 ? -0.774 3.862 -0.001 1.00 87.38 86 LEU A N 1
ATOM 680 C CA . LEU A 1 86 ? 0.578 3.494 -0.395 1.00 87.38 86 LEU A CA 1
ATOM 681 C C . LEU A 1 86 ? 0.567 2.712 -1.714 1.00 87.38 86 LEU A C 1
ATOM 683 O O . LEU A 1 86 ? 1.321 3.053 -2.617 1.00 87.38 86 LEU A O 1
ATOM 687 N N . LEU A 1 87 ? -0.302 1.709 -1.862 1.00 88.56 87 LEU A N 1
ATOM 688 C CA . LEU A 1 87 ? -0.424 0.942 -3.105 1.00 88.56 87 LEU A CA 1
ATOM 689 C C . LEU A 1 87 ? -0.800 1.843 -4.288 1.00 88.56 87 LEU A C 1
ATOM 691 O O . LEU A 1 87 ? -0.190 1.743 -5.347 1.00 88.56 87 LEU A O 1
ATOM 695 N N . ASP A 1 88 ? -1.756 2.752 -4.109 1.00 89.88 88 ASP A N 1
ATOM 696 C CA . ASP A 1 88 ? -2.206 3.693 -5.135 1.00 89.88 88 ASP A CA 1
ATOM 697 C C . ASP A 1 88 ? -1.119 4.725 -5.468 1.00 89.88 88 ASP A C 1
ATOM 699 O O . ASP A 1 88 ? -0.960 5.101 -6.628 1.00 89.88 88 ASP A O 1
ATOM 703 N N . LEU A 1 89 ? -0.343 5.186 -4.479 1.00 91.44 89 LEU A N 1
ATOM 704 C CA . LEU A 1 89 ? 0.841 6.022 -4.696 1.00 91.44 89 LEU A CA 1
ATOM 705 C C . LEU A 1 89 ? 1.874 5.278 -5.546 1.00 91.44 89 LEU A C 1
ATOM 707 O O . LEU A 1 89 ? 2.299 5.793 -6.575 1.00 91.44 89 LEU A O 1
ATOM 711 N N . VAL A 1 90 ? 2.251 4.067 -5.135 1.00 92.44 90 VAL A N 1
ATOM 712 C CA . VAL A 1 90 ? 3.300 3.277 -5.791 1.00 92.44 90 VAL A CA 1
ATOM 713 C C . VAL A 1 90 ? 2.878 2.873 -7.206 1.00 92.44 90 VAL A C 1
ATOM 715 O O . VAL A 1 90 ? 3.671 3.000 -8.133 1.00 92.44 90 VAL A O 1
ATOM 718 N N . ARG A 1 91 ? 1.619 2.463 -7.410 1.00 93.00 91 ARG A N 1
ATOM 719 C CA . ARG A 1 91 ? 1.072 2.134 -8.738 1.00 93.00 91 ARG A CA 1
ATOM 720 C C . ARG A 1 91 ? 1.043 3.341 -9.669 1.00 93.00 91 ARG A C 1
ATOM 722 O O . ARG A 1 91 ? 1.429 3.215 -10.828 1.00 93.00 91 ARG A O 1
ATOM 729 N N . ARG A 1 92 ? 0.596 4.506 -9.183 1.00 92.44 92 ARG A N 1
ATOM 730 C CA . ARG A 1 92 ? 0.592 5.741 -9.986 1.00 92.44 92 ARG A CA 1
ATOM 731 C C . ARG A 1 92 ? 2.008 6.179 -10.335 1.00 92.44 92 ARG A C 1
ATOM 733 O O . ARG A 1 92 ? 2.290 6.393 -11.507 1.00 92.44 92 ARG A O 1
ATOM 740 N N . GLY A 1 93 ? 2.902 6.211 -9.348 1.00 90.62 93 GLY A N 1
ATOM 741 C CA . GLY A 1 93 ? 4.303 6.555 -9.567 1.00 90.62 93 GLY A CA 1
ATOM 742 C C . GLY A 1 93 ? 4.989 5.603 -10.545 1.00 90.62 93 GLY A C 1
ATOM 743 O O . GLY A 1 93 ? 5.705 6.055 -11.427 1.00 90.62 93 GLY A O 1
ATOM 744 N N . HIS A 1 94 ? 4.712 4.298 -10.478 1.00 92.69 94 HIS A N 1
ATOM 745 C CA . HIS A 1 94 ? 5.221 3.345 -11.465 1.00 92.69 94 HIS A CA 1
ATOM 746 C C . HIS A 1 94 ? 4.657 3.588 -12.871 1.00 92.69 94 HIS A C 1
ATOM 748 O O . HIS A 1 94 ? 5.398 3.515 -13.842 1.00 92.69 94 HIS A O 1
ATOM 754 N N . ARG A 1 95 ? 3.366 3.912 -13.000 1.00 90.38 95 ARG A N 1
ATOM 755 C CA . ARG A 1 95 ? 2.764 4.239 -14.301 1.00 90.38 95 ARG A CA 1
ATOM 756 C C . ARG A 1 95 ? 3.408 5.476 -14.934 1.00 90.38 95 ARG A C 1
ATOM 758 O O . ARG A 1 95 ? 3.604 5.503 -16.144 1.00 90.38 95 ARG A O 1
ATOM 765 N N . GLU A 1 96 ? 3.719 6.486 -14.128 1.00 89.50 96 GLU A N 1
ATOM 766 C CA . GLU A 1 96 ? 4.384 7.712 -14.584 1.00 89.50 96 GLU A CA 1
ATOM 767 C C . GLU A 1 96 ? 5.879 7.491 -14.871 1.00 89.50 96 GLU A C 1
ATOM 769 O O . GLU A 1 96 ? 6.410 8.025 -15.846 1.00 89.50 96 GLU A O 1
ATOM 774 N N . TYR A 1 97 ? 6.537 6.662 -14.056 1.00 90.50 97 TYR A N 1
ATOM 775 C CA . TYR A 1 97 ? 7.972 6.378 -14.094 1.00 90.50 97 TYR A CA 1
ATOM 776 C C . TYR A 1 97 ? 8.219 4.855 -14.125 1.00 90.50 97 TYR A C 1
ATOM 778 O O . TYR A 1 97 ? 8.629 4.262 -13.117 1.00 90.50 97 TYR A O 1
ATOM 786 N N . PRO A 1 98 ? 8.004 4.188 -15.277 1.00 90.12 98 PRO A N 1
ATOM 787 C CA . PRO A 1 98 ? 8.008 2.724 -15.371 1.00 90.12 98 PRO A CA 1
ATOM 788 C C . PRO A 1 98 ? 9.357 2.092 -15.025 1.00 90.12 98 PRO A C 1
ATOM 790 O O . PRO A 1 98 ? 9.403 0.961 -14.552 1.00 90.12 98 PRO A O 1
ATOM 793 N N . TYR A 1 99 ? 10.458 2.827 -15.181 1.00 89.81 99 TYR A N 1
ATOM 794 C CA . TYR A 1 99 ? 11.804 2.331 -14.893 1.00 89.81 99 TYR A CA 1
ATOM 795 C C . TYR A 1 99 ? 12.255 2.543 -13.441 1.00 89.81 99 TYR A C 1
ATOM 797 O O . TYR A 1 99 ? 13.242 1.934 -13.030 1.00 89.81 99 TYR A O 1
ATOM 805 N N . ALA A 1 100 ? 11.540 3.352 -12.648 1.00 91.19 100 ALA A N 1
ATOM 806 C CA . ALA A 1 100 ? 11.957 3.714 -11.292 1.00 91.19 100 ALA A CA 1
ATOM 807 C C . ALA A 1 100 ? 12.038 2.490 -10.368 1.00 91.19 100 ALA A C 1
ATOM 809 O O . ALA A 1 100 ? 13.076 2.232 -9.762 1.00 91.19 100 ALA A O 1
ATOM 810 N N . LEU A 1 101 ? 10.963 1.694 -10.299 1.00 91.94 101 LEU A N 1
ATOM 811 C CA . LEU A 1 101 ? 10.904 0.508 -9.436 1.00 91.94 101 LEU A CA 1
ATOM 812 C C . LEU A 1 101 ? 11.760 -0.665 -9.952 1.00 91.94 101 LEU A C 1
ATOM 814 O O . LEU A 1 101 ? 12.499 -1.228 -9.144 1.00 91.94 101 LEU A O 1
ATOM 818 N N . PRO A 1 102 ? 11.752 -1.021 -11.257 1.00 91.69 102 PRO A N 1
ATOM 819 C CA . PRO A 1 102 ? 12.653 -2.046 -11.787 1.00 91.69 102 PRO A CA 1
ATOM 820 C C . PRO A 1 102 ? 14.130 -1.746 -11.535 1.00 91.69 102 PRO A C 1
ATOM 822 O O . PRO A 1 102 ? 14.881 -2.654 -11.194 1.00 91.69 102 PRO A O 1
ATOM 825 N N . ARG A 1 103 ? 14.547 -0.475 -11.630 1.00 91.38 103 ARG A N 1
ATOM 826 C CA . ARG A 1 103 ? 15.926 -0.062 -11.337 1.00 91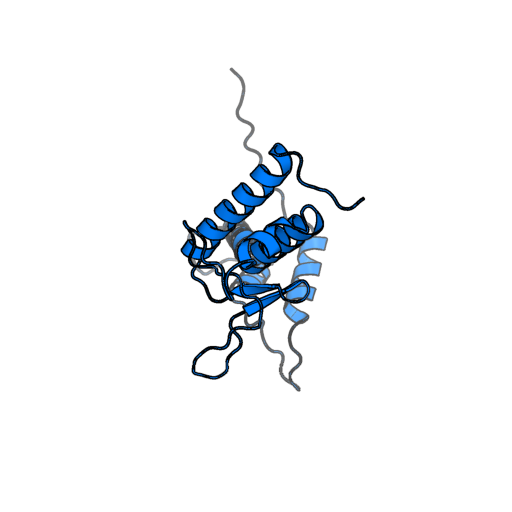.38 103 ARG A CA 1
ATOM 827 C C . ARG A 1 103 ? 16.336 -0.388 -9.901 1.00 91.38 103 ARG A C 1
ATOM 829 O O . ARG A 1 103 ? 17.466 -0.802 -9.679 1.00 91.38 103 ARG A O 1
ATOM 836 N N . LEU A 1 104 ? 15.424 -0.255 -8.937 1.00 90.94 104 LEU A N 1
ATOM 837 C CA . LEU A 1 104 ? 15.683 -0.627 -7.540 1.00 90.94 104 LEU A CA 1
ATOM 838 C C . LEU A 1 104 ? 15.843 -2.141 -7.346 1.00 90.94 104 LEU A C 1
ATOM 840 O O . LEU A 1 104 ? 16.488 -2.573 -6.394 1.00 90.94 104 LEU A O 1
ATOM 844 N N . LEU A 1 105 ? 15.251 -2.938 -8.237 1.00 91.44 105 LEU A N 1
ATOM 845 C CA . LEU A 1 105 ? 15.296 -4.399 -8.228 1.00 91.44 105 LEU A CA 1
ATOM 846 C C . LEU A 1 105 ? 16.324 -4.971 -9.219 1.00 91.44 105 LEU A C 1
ATOM 848 O O . LEU A 1 105 ? 16.373 -6.186 -9.385 1.00 91.44 105 LEU A O 1
ATOM 852 N N . ALA A 1 106 ? 17.139 -4.152 -9.890 1.00 88.00 106 ALA A N 1
ATOM 853 C CA . ALA A 1 106 ? 18.033 -4.626 -10.949 1.00 88.00 106 ALA A CA 1
ATOM 854 C C . ALA A 1 106 ? 18.966 -5.742 -10.443 1.00 88.00 106 ALA A C 1
ATOM 856 O O . ALA A 1 106 ? 18.918 -6.871 -10.943 1.00 88.00 106 ALA A O 1
ATOM 857 N N . ASP A 1 107 ? 19.690 -5.459 -9.361 1.00 86.44 107 ASP A N 1
ATOM 858 C CA . ASP A 1 107 ? 20.780 -6.310 -8.873 1.00 86.44 107 ASP A CA 1
ATOM 859 C C . ASP A 1 107 ? 20.349 -7.328 -7.804 1.00 86.44 107 ASP A C 1
ATOM 861 O O . ASP A 1 107 ? 21.144 -8.168 -7.385 1.00 86.44 107 ASP A O 1
ATOM 865 N N . ALA A 1 108 ? 19.098 -7.273 -7.329 1.00 89.69 108 ALA A N 1
ATOM 866 C CA . ALA A 1 108 ? 18.650 -8.079 -6.195 1.00 89.69 108 ALA A CA 1
ATOM 867 C C . ALA A 1 108 ? 17.204 -8.573 -6.329 1.00 89.69 108 ALA A C 1
ATOM 869 O O . ALA A 1 108 ? 16.345 -7.928 -6.924 1.00 89.69 108 ALA A O 1
ATOM 870 N N . ALA A 1 109 ? 16.909 -9.717 -5.702 1.00 89.19 109 ALA A N 1
ATOM 871 C CA . ALA A 1 109 ? 15.553 -10.274 -5.634 1.00 89.19 109 ALA A CA 1
ATOM 872 C C . ALA A 1 109 ? 14.587 -9.418 -4.793 1.00 89.19 109 ALA A C 1
ATOM 874 O O . ALA A 1 109 ? 13.369 -9.522 -4.942 1.00 89.19 109 ALA A O 1
ATOM 875 N N . SER A 1 110 ? 15.125 -8.571 -3.910 1.00 93.12 110 SER A N 1
ATOM 876 C CA . SER A 1 110 ? 14.345 -7.643 -3.099 1.00 93.12 110 SER A CA 1
ATOM 877 C C . SER A 1 110 ? 15.081 -6.328 -2.894 1.00 93.12 110 SER A C 1
ATOM 879 O O . SER A 1 110 ? 16.300 -6.325 -2.728 1.00 93.12 110 SER A O 1
ATOM 881 N N . TYR A 1 111 ? 14.325 -5.242 -2.798 1.00 92.25 111 TYR A N 1
ATOM 882 C CA . TYR A 1 111 ? 14.828 -3.928 -2.424 1.00 92.25 111 TYR A CA 1
ATOM 883 C C . TYR A 1 111 ? 14.317 -3.555 -1.035 1.00 92.25 111 TYR A C 1
ATOM 885 O O . TYR A 1 111 ? 13.114 -3.605 -0.764 1.00 92.25 111 TYR A O 1
ATOM 893 N N . LYS A 1 112 ? 15.237 -3.169 -0.146 1.00 90.12 112 LYS A N 1
ATOM 894 C CA . LYS A 1 112 ? 14.912 -2.643 1.179 1.00 90.12 112 LYS A CA 1
ATOM 895 C C . LYS A 1 112 ? 15.142 -1.127 1.182 1.00 90.12 112 LYS A C 1
ATOM 897 O O . LYS A 1 112 ? 16.292 -0.712 1.034 1.00 90.12 112 LYS A O 1
ATOM 902 N N . PRO A 1 113 ? 14.093 -0.320 1.399 1.00 85.00 113 PRO A N 1
ATOM 903 C CA . PRO A 1 113 ? 14.250 1.120 1.543 1.00 85.00 113 PRO A CA 1
ATOM 904 C C . PRO A 1 113 ? 15.108 1.494 2.765 1.00 85.00 113 PRO A C 1
ATOM 906 O O . PRO A 1 113 ? 15.281 0.700 3.696 1.00 85.00 113 PRO A O 1
ATOM 909 N N . LYS A 1 114 ? 15.662 2.709 2.768 1.00 84.06 114 LYS A N 1
ATOM 910 C CA . LYS A 1 114 ? 16.536 3.215 3.837 1.00 84.06 114 LYS A CA 1
ATOM 911 C C . LYS A 1 114 ? 15.745 3.558 5.096 1.00 84.06 114 LYS A C 1
ATOM 913 O O . LYS A 1 114 ? 16.209 3.271 6.199 1.00 84.06 114 LYS A O 1
ATOM 918 N N . LYS A 1 115 ? 14.581 4.197 4.941 1.00 81.94 115 LYS A N 1
ATOM 919 C CA . LYS A 1 115 ? 13.790 4.737 6.061 1.00 81.94 115 LYS A CA 1
ATOM 920 C C . LYS A 1 115 ? 12.671 3.785 6.490 1.00 81.94 115 LYS A C 1
ATOM 922 O O . LYS A 1 115 ? 12.331 3.752 7.675 1.00 81.94 115 LYS A O 1
ATOM 927 N N . SER A 1 116 ? 12.104 3.007 5.568 1.00 84.62 116 SER A N 1
ATOM 928 C CA . SER A 1 116 ? 10.988 2.095 5.849 1.00 84.62 116 SER A CA 1
ATOM 929 C C . SER A 1 116 ? 11.360 0.607 5.832 1.00 84.62 116 SER A C 1
ATOM 931 O O . SER A 1 116 ? 12.338 0.171 5.226 1.00 84.62 116 SER A O 1
ATOM 933 N N . LYS A 1 117 ? 10.525 -0.209 6.487 1.00 83.62 117 LYS A N 1
ATOM 934 C CA . LYS A 1 117 ? 10.612 -1.679 6.430 1.00 83.62 117 LYS A CA 1
ATOM 935 C C . LYS A 1 117 ? 9.867 -2.285 5.234 1.00 83.62 117 LYS A C 1
ATOM 937 O O . LYS A 1 117 ? 9.888 -3.505 5.078 1.00 83.62 117 LYS A O 1
ATOM 942 N N . ILE A 1 118 ? 9.201 -1.470 4.414 1.00 87.25 118 ILE A N 1
ATOM 943 C CA . ILE A 1 118 ? 8.323 -1.937 3.338 1.00 87.25 118 ILE A CA 1
ATOM 944 C C . ILE A 1 118 ? 9.144 -2.225 2.082 1.00 87.25 118 ILE A C 1
ATOM 946 O O . ILE A 1 118 ? 9.511 -1.322 1.336 1.00 87.25 118 ILE A O 1
ATOM 950 N N . ARG A 1 119 ? 9.441 -3.506 1.863 1.00 91.75 119 ARG A N 1
ATOM 951 C CA . ARG A 1 119 ? 10.308 -3.981 0.778 1.00 91.75 119 ARG A CA 1
ATOM 952 C C . ARG A 1 119 ? 9.566 -4.147 -0.545 1.00 91.75 119 ARG A C 1
ATOM 954 O O . ARG A 1 119 ? 8.363 -4.412 -0.543 1.00 91.75 119 ARG A O 1
ATOM 961 N N . LEU A 1 120 ? 10.317 -4.083 -1.640 1.00 93.81 120 LEU A N 1
ATOM 962 C CA . LEU A 1 120 ? 9.895 -4.585 -2.950 1.00 93.81 120 LEU A CA 1
ATOM 963 C C . LEU A 1 120 ? 10.531 -5.946 -3.219 1.00 93.81 120 LEU A C 1
ATOM 965 O O . LEU A 1 120 ? 11.619 -6.224 -2.714 1.00 93.81 120 LEU A O 1
ATOM 969 N N . PHE A 1 121 ? 9.880 -6.758 -4.040 1.00 95.06 121 PHE A N 1
ATOM 970 C CA . PHE A 1 121 ? 10.321 -8.088 -4.442 1.00 95.06 121 PHE A CA 1
ATOM 971 C C . PHE A 1 121 ? 10.038 -8.323 -5.925 1.00 95.06 121 PHE A C 1
ATOM 973 O O . PHE A 1 121 ? 9.056 -7.798 -6.450 1.00 95.06 121 PHE A O 1
ATOM 980 N N . LYS A 1 122 ? 10.869 -9.149 -6.573 1.00 93.94 122 LYS A N 1
ATOM 981 C CA . LYS A 1 122 ? 10.611 -9.640 -7.939 1.00 93.94 122 LYS A CA 1
ATOM 982 C C . LYS A 1 122 ? 9.455 -10.643 -8.006 1.00 93.94 122 LYS A C 1
ATOM 984 O O . LYS A 1 122 ? 8.805 -10.769 -9.032 1.00 93.94 122 LYS A O 1
ATOM 989 N N . GLU A 1 123 ? 9.189 -11.334 -6.900 1.00 93.06 123 GLU A N 1
ATOM 990 C CA . GLU A 1 123 ? 8.180 -12.391 -6.796 1.00 93.06 123 GLU A CA 1
ATOM 991 C C . GLU A 1 123 ? 7.363 -12.252 -5.505 1.00 93.06 123 GLU A C 1
ATOM 993 O O . GLU A 1 123 ? 7.721 -11.501 -4.589 1.00 93.06 123 GLU A O 1
ATOM 998 N N . ALA A 1 124 ? 6.247 -12.977 -5.419 1.00 93.88 124 ALA A N 1
ATOM 999 C CA . ALA A 1 124 ? 5.419 -12.994 -4.223 1.00 93.88 124 ALA A CA 1
ATOM 1000 C C . ALA A 1 124 ? 6.196 -13.541 -3.010 1.00 93.88 124 ALA A C 1
ATOM 1002 O O . ALA A 1 124 ? 6.822 -14.596 -3.073 1.00 93.88 124 ALA A O 1
ATOM 1003 N N . TYR A 1 125 ? 6.117 -12.839 -1.877 1.00 91.69 125 TYR A N 1
ATOM 1004 C CA . TYR A 1 125 ? 6.772 -13.255 -0.639 1.00 91.69 125 TYR A CA 1
ATOM 1005 C C . TYR A 1 125 ? 5.765 -13.897 0.315 1.00 91.69 125 TYR A C 1
ATOM 1007 O O . TYR A 1 125 ? 4.708 -13.325 0.607 1.00 91.69 125 TYR A O 1
ATOM 1015 N N . PHE A 1 126 ? 6.122 -15.070 0.834 1.00 89.94 126 PHE A N 1
ATOM 1016 C CA . PHE A 1 126 ? 5.296 -15.863 1.737 1.00 89.94 126 PHE A CA 1
ATOM 1017 C C . PHE A 1 126 ? 5.949 -15.973 3.117 1.00 89.94 126 PHE A C 1
ATOM 1019 O O . PHE A 1 126 ? 7.164 -16.124 3.248 1.00 89.94 1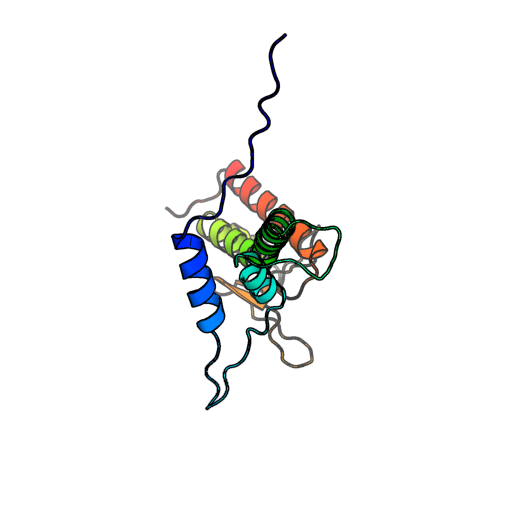26 PHE A O 1
ATOM 1026 N N . GLY A 1 127 ? 5.130 -15.885 4.164 1.00 85.00 127 GLY A N 1
ATOM 1027 C CA . GLY A 1 127 ? 5.557 -16.141 5.536 1.00 85.00 127 GLY A CA 1
ATOM 1028 C C . GLY A 1 127 ? 5.765 -17.633 5.806 1.00 85.00 127 GLY A C 1
ATOM 1029 O O . GLY A 1 127 ? 5.392 -18.487 5.006 1.00 85.00 127 GLY A O 1
ATOM 1030 N N . LYS A 1 128 ? 6.300 -17.962 6.988 1.00 85.00 128 LYS A N 1
ATOM 1031 C CA . LYS A 1 128 ? 6.550 -19.356 7.412 1.00 85.00 128 LYS A CA 1
ATOM 1032 C C . LYS A 1 128 ? 5.291 -20.237 7.417 1.00 85.00 128 LYS A C 1
ATOM 1034 O O . LYS A 1 128 ? 5.395 -21.443 7.262 1.00 85.00 128 LYS A O 1
ATOM 1039 N N . SER A 1 129 ? 4.117 -19.629 7.589 1.00 87.06 129 SER A N 1
ATOM 1040 C CA . SER A 1 129 ? 2.801 -20.278 7.552 1.00 87.06 129 SER A CA 1
ATOM 1041 C C . SER A 1 129 ? 2.244 -20.488 6.136 1.00 87.06 129 SER A C 1
ATOM 1043 O O . SER A 1 129 ? 1.112 -20.936 5.998 1.00 87.06 129 SER A O 1
ATOM 1045 N N . GLY A 1 130 ? 2.970 -20.089 5.085 1.00 85.31 130 GLY A N 1
ATOM 1046 C CA . GLY A 1 130 ? 2.462 -20.072 3.708 1.00 85.31 130 GLY A CA 1
ATOM 1047 C C . GLY A 1 130 ? 1.530 -18.893 3.399 1.00 85.31 130 GLY A C 1
ATOM 1048 O O . GLY A 1 130 ? 0.997 -18.792 2.299 1.00 85.31 130 GLY A O 1
ATOM 1049 N N . THR A 1 131 ? 1.329 -17.966 4.340 1.00 84.69 131 THR A N 1
ATOM 1050 C CA . THR A 1 131 ? 0.521 -16.761 4.108 1.00 84.69 131 THR A CA 1
ATOM 1051 C C . THR A 1 131 ? 1.255 -15.804 3.169 1.00 84.69 131 THR A C 1
ATOM 1053 O O . THR A 1 131 ? 2.405 -15.452 3.435 1.00 84.69 131 THR A O 1
ATOM 1056 N N . ARG A 1 132 ? 0.600 -15.340 2.095 1.00 87.81 132 ARG A N 1
ATOM 1057 C CA . ARG A 1 132 ? 1.158 -14.314 1.199 1.00 87.81 132 ARG A CA 1
ATOM 1058 C C . ARG A 1 132 ? 1.224 -12.968 1.921 1.00 87.81 132 ARG A C 1
ATOM 1060 O O . ARG A 1 132 ? 0.211 -12.481 2.414 1.00 87.81 132 ARG A O 1
ATOM 1067 N N . LEU A 1 133 ? 2.410 -12.365 1.968 1.00 87.44 133 LEU A N 1
ATOM 1068 C CA . LEU A 1 133 ? 2.667 -11.104 2.676 1.00 87.44 133 LEU A CA 1
ATOM 1069 C C . LEU A 1 133 ? 2.886 -9.919 1.728 1.00 87.44 133 LEU A C 1
ATOM 1071 O O . LEU A 1 133 ? 3.133 -8.795 2.177 1.00 87.44 133 LEU A O 1
ATOM 1075 N N . THR A 1 134 ? 2.785 -10.145 0.420 1.00 91.50 134 THR A N 1
ATOM 1076 C CA . THR A 1 134 ? 2.918 -9.115 -0.608 1.00 91.50 134 THR A CA 1
ATOM 1077 C C . THR A 1 134 ? 1.662 -8.961 -1.459 1.00 91.50 134 THR A C 1
ATOM 1079 O O . THR A 1 134 ? 0.884 -9.902 -1.631 1.00 91.50 134 THR A O 1
ATOM 1082 N N . ASP A 1 135 ? 1.514 -7.766 -2.028 1.00 90.19 135 ASP A N 1
ATOM 1083 C CA . ASP A 1 135 ? 0.579 -7.461 -3.109 1.00 90.19 135 ASP A CA 1
ATOM 1084 C C . ASP A 1 135 ? 1.371 -7.157 -4.378 1.00 90.19 135 ASP A C 1
ATOM 1086 O O . ASP A 1 135 ? 2.474 -6.610 -4.324 1.00 90.19 135 ASP A O 1
ATOM 1090 N N . GLU A 1 136 ? 0.802 -7.506 -5.524 1.00 91.69 136 GLU A N 1
ATOM 1091 C CA . GLU A 1 136 ? 1.371 -7.182 -6.827 1.00 91.69 136 GLU A CA 1
ATOM 1092 C C . GLU A 1 136 ? 1.039 -5.736 -7.228 1.00 91.69 136 GLU A C 1
ATOM 1094 O O . GLU A 1 136 ? -0.102 -5.260 -7.105 1.00 91.69 136 GLU A O 1
ATOM 1099 N N . ILE A 1 137 ? 2.071 -5.018 -7.665 1.00 90.38 137 ILE A N 1
ATOM 1100 C CA . ILE A 1 137 ? 1.999 -3.632 -8.138 1.00 90.38 137 ILE A CA 1
ATOM 1101 C C . ILE A 1 137 ? 1.967 -3.591 -9.665 1.00 90.38 137 ILE A C 1
ATOM 1103 O O . ILE A 1 137 ? 1.185 -2.821 -10.223 1.00 90.38 137 ILE A O 1
ATOM 1107 N N . ALA A 1 138 ? 2.815 -4.400 -10.297 1.00 88.00 138 ALA A N 1
ATOM 1108 C CA . ALA A 1 138 ? 2.970 -4.588 -11.734 1.00 88.00 138 ALA A CA 1
ATOM 1109 C C . ALA A 1 138 ? 3.663 -5.940 -11.977 1.00 88.00 138 ALA A C 1
ATOM 1111 O O . ALA A 1 138 ? 4.188 -6.518 -11.022 1.00 88.00 138 ALA A O 1
ATOM 1112 N N . ASP A 1 139 ? 3.695 -6.406 -13.226 1.00 86.88 139 ASP A N 1
ATOM 1113 C CA . ASP A 1 139 ? 4.311 -7.682 -13.601 1.00 86.88 139 ASP A CA 1
ATOM 1114 C C . ASP A 1 139 ? 5.743 -7.793 -13.053 1.00 86.88 139 ASP A C 1
ATOM 1116 O O . ASP A 1 139 ? 6.624 -6.990 -13.376 1.00 86.88 139 ASP A O 1
ATOM 1120 N N . GLY A 1 140 ? 5.969 -8.780 -12.183 1.00 88.56 140 GLY A N 1
ATOM 1121 C CA . GLY A 1 140 ? 7.273 -9.015 -11.555 1.00 88.56 140 GLY A CA 1
ATOM 1122 C C . GLY A 1 140 ? 7.680 -7.970 -10.508 1.00 88.56 140 GLY A C 1
ATOM 1123 O O . GLY A 1 140 ? 8.863 -7.845 -10.190 1.00 88.56 140 GLY A O 1
ATOM 1124 N N . ILE A 1 141 ? 6.728 -7.192 -9.976 1.00 93.38 141 ILE A N 1
ATOM 1125 C CA . ILE A 1 141 ? 6.957 -6.218 -8.902 1.00 93.38 141 ILE A CA 1
ATOM 1126 C C . ILE A 1 141 ? 5.907 -6.397 -7.808 1.00 93.38 141 ILE A C 1
ATOM 1128 O O . ILE A 1 141 ? 4.745 -5.997 -7.929 1.00 93.38 141 ILE A O 1
ATOM 1132 N N . HIS A 1 142 ? 6.358 -6.916 -6.674 1.00 95.06 142 HIS A N 1
ATOM 1133 C CA . HIS A 1 142 ? 5.548 -7.111 -5.482 1.00 95.06 142 HIS A CA 1
ATOM 1134 C C . HIS A 1 142 ? 6.014 -6.196 -4.352 1.00 95.06 142 HIS A C 1
ATOM 1136 O O . HIS A 1 142 ? 7.209 -5.981 -4.166 1.00 95.06 142 HIS A O 1
ATOM 1142 N N . ILE A 1 143 ? 5.080 -5.685 -3.553 1.00 92.62 143 ILE A N 1
ATOM 1143 C CA . ILE A 1 143 ? 5.379 -4.862 -2.376 1.00 92.62 143 ILE A CA 1
ATOM 1144 C C . ILE A 1 143 ? 4.959 -5.578 -1.103 1.00 92.62 143 ILE A C 1
ATOM 1146 O O . ILE A 1 143 ? 3.921 -6.232 -1.065 1.00 92.62 143 ILE A O 1
ATOM 1150 N N . TYR A 1 144 ? 5.763 -5.465 -0.050 1.00 90.12 144 TYR A N 1
ATOM 1151 C CA . TYR A 1 144 ? 5.436 -6.000 1.266 1.00 90.12 144 TYR A CA 1
ATOM 1152 C C . TYR A 1 144 ? 4.256 -5.259 1.884 1.00 90.12 144 TYR A C 1
ATOM 1154 O O . TYR A 1 144 ? 4.185 -4.035 1.824 1.00 90.12 144 TYR A O 1
ATOM 1162 N N . THR A 1 145 ? 3.339 -5.980 2.522 1.00 77.75 145 THR A N 1
ATOM 1163 C CA . THR A 1 145 ? 2.060 -5.379 2.911 1.00 77.75 145 THR A CA 1
ATOM 1164 C C . THR A 1 145 ? 1.626 -5.566 4.359 1.00 77.75 145 THR A C 1
ATOM 1166 O O . THR A 1 145 ? 0.589 -5.046 4.779 1.00 77.75 145 THR A O 1
ATOM 1169 N N . CYS A 1 146 ? 2.435 -6.266 5.146 1.00 71.25 146 CYS A N 1
ATOM 1170 C CA . CYS A 1 146 ? 2.179 -6.509 6.560 1.00 71.25 146 CYS A CA 1
ATOM 1171 C C . CYS A 1 146 ? 3.059 -5.588 7.406 1.00 71.25 146 CYS A C 1
ATOM 1173 O O . CYS A 1 146 ? 4.205 -5.918 7.695 1.00 71.25 146 CYS A O 1
ATOM 1175 N N . PHE A 1 147 ? 2.554 -4.417 7.786 1.00 73.88 147 PHE A N 1
ATOM 1176 C CA . PHE A 1 147 ? 3.367 -3.395 8.446 1.00 73.88 147 PHE A CA 1
ATOM 1177 C C . PHE A 1 147 ? 2.592 -2.614 9.510 1.00 73.88 147 PHE A C 1
ATOM 1179 O O . PHE A 1 147 ? 1.365 -2.537 9.482 1.00 73.88 147 PHE A O 1
ATOM 1186 N N . SER A 1 148 ? 3.335 -2.024 10.452 1.00 78.75 148 SER A N 1
ATOM 1187 C CA . SER A 1 148 ? 2.781 -1.110 11.452 1.00 78.75 148 SER A CA 1
ATOM 1188 C C . SER A 1 148 ? 2.398 0.236 10.822 1.00 78.75 148 SER A C 1
ATOM 1190 O O . SER A 1 148 ? 2.908 0.607 9.763 1.00 78.75 148 SER A O 1
ATOM 1192 N N . ARG A 1 149 ? 1.546 1.017 11.498 1.00 75.25 149 ARG A N 1
ATOM 1193 C CA . ARG A 1 149 ? 1.196 2.381 11.062 1.00 75.25 149 ARG A CA 1
ATOM 1194 C C . ARG A 1 149 ? 2.424 3.297 10.942 1.00 75.25 149 ARG A C 1
ATOM 1196 O O . ARG A 1 149 ? 2.530 4.052 9.984 1.00 75.25 149 ARG A O 1
ATOM 1203 N N . ALA A 1 150 ? 3.383 3.175 11.859 1.00 78.81 150 ALA A N 1
ATOM 1204 C CA . ALA A 1 150 ? 4.621 3.954 11.816 1.00 78.81 150 ALA A CA 1
ATOM 1205 C C . ALA A 1 150 ? 5.507 3.592 10.607 1.00 78.81 150 ALA A C 1
ATOM 1207 O O . ALA A 1 150 ? 6.141 4.462 10.012 1.00 78.81 150 ALA A O 1
ATOM 1208 N N . ASP A 1 151 ? 5.556 2.312 10.223 1.00 81.62 151 ASP A N 1
ATOM 1209 C CA . ASP A 1 151 ? 6.307 1.873 9.039 1.00 81.62 151 ASP A CA 1
ATOM 1210 C C . ASP A 1 151 ? 5.635 2.331 7.733 1.00 81.62 151 ASP A C 1
ATOM 1212 O O . ASP A 1 151 ? 6.325 2.634 6.758 1.00 81.62 151 ASP A O 1
ATOM 1216 N N . LEU A 1 152 ? 4.303 2.420 7.728 1.00 83.69 152 LEU A N 1
ATOM 1217 C CA . LEU A 1 152 ? 3.508 2.904 6.602 1.00 83.69 152 LEU A CA 1
ATOM 1218 C C . LEU A 1 152 ? 3.776 4.379 6.281 1.00 83.69 152 LEU A C 1
ATOM 1220 O O . LEU A 1 152 ? 4.007 4.714 5.122 1.00 83.69 152 LEU A O 1
ATOM 1224 N N . GLU A 1 153 ? 3.786 5.251 7.290 1.00 84.38 153 GLU A N 1
ATOM 1225 C CA . GLU A 1 153 ? 4.065 6.685 7.112 1.00 84.38 153 GLU A CA 1
ATOM 1226 C C . GLU A 1 153 ? 5.481 6.922 6.570 1.00 84.38 153 GLU A C 1
ATOM 1228 O O . GLU A 1 153 ? 5.682 7.709 5.643 1.00 84.38 153 GLU A O 1
ATOM 1233 N N . LYS A 1 154 ? 6.468 6.177 7.087 1.00 89.25 154 LYS A N 1
ATOM 1234 C CA . LYS A 1 154 ? 7.853 6.235 6.593 1.00 89.25 154 LYS A CA 1
ATOM 1235 C C . LYS A 1 154 ? 7.956 5.801 5.136 1.00 89.25 154 LYS A C 1
ATOM 1237 O O . LYS A 1 154 ? 8.640 6.457 4.356 1.00 89.25 154 LYS A O 1
ATOM 1242 N N . ALA A 1 155 ? 7.279 4.715 4.768 1.00 88.75 155 ALA A N 1
ATOM 1243 C CA . ALA A 1 155 ? 7.275 4.237 3.393 1.00 88.75 155 ALA A CA 1
ATOM 1244 C C . ALA A 1 155 ? 6.606 5.230 2.448 1.00 88.75 155 ALA A C 1
ATOM 1246 O O . ALA A 1 155 ? 7.152 5.507 1.386 1.00 88.75 155 ALA A O 1
ATOM 1247 N N . TYR A 1 156 ? 5.464 5.800 2.840 1.00 88.56 156 TYR A N 1
ATOM 1248 C CA . TYR A 1 156 ? 4.765 6.785 2.022 1.00 88.56 156 TYR A CA 1
ATOM 1249 C C . TYR A 1 156 ? 5.679 7.964 1.669 1.00 88.56 156 TYR A C 1
ATOM 1251 O O . TYR A 1 156 ? 5.822 8.300 0.496 1.00 88.56 156 TYR A O 1
ATOM 1259 N N . SER A 1 157 ? 6.358 8.536 2.668 1.00 87.12 157 SER A N 1
ATOM 1260 C CA . SER A 1 157 ? 7.313 9.629 2.460 1.00 87.12 157 SER A CA 1
ATOM 1261 C C . SER A 1 157 ? 8.480 9.230 1.553 1.00 87.12 157 SER A C 1
ATOM 1263 O O . SER A 1 157 ? 8.867 9.996 0.679 1.00 87.12 157 SER A O 1
ATOM 1265 N N . GLU A 1 158 ? 9.020 8.023 1.716 1.00 90.62 158 GLU A N 1
ATOM 1266 C CA . GLU A 1 158 ? 10.172 7.549 0.943 1.00 90.62 158 GLU A CA 1
ATOM 1267 C C . GLU A 1 158 ? 9.834 7.284 -0.535 1.00 90.62 158 GLU A C 1
ATOM 1269 O O . GLU A 1 158 ? 10.573 7.715 -1.420 1.00 90.62 158 GLU A O 1
ATOM 1274 N N . TYR A 1 159 ? 8.690 6.654 -0.828 1.00 90.56 159 TYR A N 1
ATOM 1275 C CA . TYR A 1 159 ? 8.227 6.480 -2.212 1.00 90.56 159 TYR A CA 1
ATOM 1276 C C . TYR A 1 159 ? 7.815 7.812 -2.848 1.00 90.56 159 TYR A C 1
ATOM 1278 O O . TYR A 1 159 ? 8.039 8.018 -4.039 1.00 90.56 159 TYR A O 1
ATOM 1286 N N . LEU A 1 160 ? 7.256 8.743 -2.071 1.00 89.50 160 LEU A N 1
ATOM 1287 C CA . LEU A 1 160 ? 6.954 10.085 -2.561 1.00 89.50 160 LEU A CA 1
ATOM 1288 C C . LEU A 1 160 ? 8.233 10.846 -2.951 1.00 89.50 160 LEU A C 1
ATOM 1290 O O . LEU A 1 160 ? 8.259 11.480 -4.002 1.00 89.50 160 LEU A O 1
ATOM 1294 N N . GLU A 1 161 ? 9.287 10.779 -2.131 1.00 90.19 161 GLU A N 1
ATOM 1295 C CA . GLU A 1 161 ? 10.604 11.360 -2.440 1.00 90.19 161 GLU A CA 1
ATOM 1296 C C . GLU A 1 161 ? 11.224 10.723 -3.694 1.00 90.19 161 GLU A C 1
ATOM 1298 O O . GLU A 1 161 ? 11.708 11.447 -4.564 1.00 90.19 161 GLU A O 1
ATOM 1303 N N . LEU A 1 162 ? 11.150 9.392 -3.828 1.00 90.25 162 LEU A N 1
ATOM 1304 C CA . LEU A 1 162 ? 11.618 8.668 -5.013 1.00 90.25 162 LEU A CA 1
ATOM 1305 C C . LEU A 1 162 ? 10.978 9.221 -6.293 1.00 90.25 162 LEU A C 1
ATOM 1307 O O . LEU A 1 162 ? 11.694 9.667 -7.185 1.00 90.25 162 LEU A O 1
ATOM 1311 N N . PHE A 1 163 ? 9.645 9.244 -6.380 1.00 89.75 163 PHE A N 1
ATOM 1312 C CA . PHE A 1 163 ? 8.964 9.690 -7.601 1.00 89.75 163 PHE A CA 1
ATOM 1313 C C . PHE A 1 163 ? 9.131 11.191 -7.868 1.00 89.75 163 PHE A C 1
ATOM 1315 O O . PHE A 1 163 ? 9.181 11.597 -9.026 1.00 89.75 163 PHE A O 1
ATOM 1322 N N . LYS A 1 164 ? 9.291 12.018 -6.825 1.00 88.38 164 LYS A N 1
ATOM 1323 C CA . LYS A 1 164 ? 9.682 13.427 -6.995 1.00 88.38 164 LYS A CA 1
ATOM 1324 C C . LYS A 1 164 ? 11.060 13.547 -7.649 1.00 88.38 164 LYS A C 1
ATOM 1326 O O . LYS A 1 164 ? 11.191 14.266 -8.630 1.00 88.38 164 LYS A O 1
ATOM 1331 N N . SER A 1 165 ? 12.049 12.781 -7.183 1.00 86.38 165 SER A N 1
ATOM 1332 C CA . SER A 1 165 ? 13.387 12.798 -7.791 1.00 86.38 165 SER A CA 1
ATOM 1333 C C . SER A 1 165 ? 13.392 12.344 -9.258 1.00 86.38 165 SER A C 1
ATOM 1335 O O . SER A 1 165 ? 14.147 12.885 -10.060 1.00 86.38 165 SER A O 1
ATOM 1337 N N . GLU A 1 166 ? 12.522 11.397 -9.633 1.00 85.31 166 GLU A N 1
ATOM 1338 C CA . GLU A 1 166 ? 12.362 10.959 -11.029 1.00 85.31 166 GLU A CA 1
ATOM 1339 C C . GLU A 1 166 ? 11.739 12.059 -11.901 1.00 85.31 166 GLU A C 1
ATOM 1341 O O . GLU A 1 166 ? 12.140 12.242 -13.052 1.00 85.31 166 GLU A O 1
ATOM 1346 N N . SER A 1 167 ? 10.788 12.818 -11.345 1.00 80.75 167 SER A N 1
ATOM 1347 C CA . SER A 1 167 ? 10.204 13.994 -11.997 1.00 80.75 167 SER A CA 1
ATOM 1348 C C . SER A 1 167 ? 11.265 15.064 -12.265 1.00 80.75 167 SER A C 1
ATOM 1350 O O . SER A 1 167 ? 11.381 15.544 -13.393 1.00 80.75 167 SER A O 1
ATOM 1352 N N . ASP A 1 168 ? 12.054 15.412 -11.245 1.00 79.38 168 ASP A N 1
ATOM 1353 C CA . ASP A 1 168 ? 13.059 16.481 -11.311 1.00 79.38 168 ASP A CA 1
ATOM 1354 C C . ASP A 1 168 ? 14.225 16.127 -12.245 1.00 79.38 168 ASP A C 1
ATOM 1356 O O . ASP A 1 168 ? 14.758 16.989 -12.942 1.00 79.38 168 ASP A O 1
ATOM 1360 N N . ALA A 1 169 ? 14.595 14.845 -12.316 1.00 73.75 169 ALA A N 1
ATOM 1361 C CA . ALA A 1 169 ? 15.644 14.350 -13.205 1.00 73.75 169 ALA A CA 1
ATOM 1362 C C . ALA A 1 169 ? 15.219 14.265 -14.686 1.00 73.75 169 ALA A C 1
ATOM 1364 O O . ALA A 1 169 ? 16.010 13.822 -15.521 1.00 73.75 169 ALA A O 1
ATOM 1365 N N . GLY A 1 170 ? 13.979 14.642 -15.028 1.00 64.62 170 GLY A N 1
ATOM 1366 C CA . GLY A 1 170 ? 13.443 14.472 -16.379 1.00 64.62 170 GLY A CA 1
ATOM 1367 C C . GLY A 1 170 ? 13.371 12.998 -16.778 1.00 64.62 170 GLY A C 1
ATOM 1368 O O . GLY A 1 170 ? 13.723 12.643 -17.905 1.00 64.62 170 GLY A O 1
ATOM 1369 N N . GLY A 1 171 ? 12.980 12.130 -15.836 1.00 59.56 171 GLY A N 1
ATOM 1370 C CA . GLY A 1 171 ? 12.939 10.682 -16.018 1.00 59.56 171 GLY A CA 1
ATOM 1371 C C . GLY A 1 171 ? 12.250 10.281 -17.323 1.00 59.56 171 GLY A C 1
ATOM 1372 O O . GLY A 1 171 ? 11.300 10.932 -17.765 1.00 59.56 171 GLY A O 1
ATOM 1373 N N . ARG A 1 172 ? 12.742 9.209 -17.962 1.00 55.19 172 ARG A N 1
ATOM 1374 C CA . ARG A 1 172 ? 12.193 8.688 -19.225 1.00 55.19 172 ARG A CA 1
ATOM 1375 C C . ARG A 1 172 ? 10.716 8.334 -19.042 1.00 55.19 172 ARG A C 1
ATOM 1377 O O . ARG A 1 172 ? 10.391 7.237 -18.589 1.00 55.19 172 ARG A O 1
ATOM 1384 N N . LYS A 1 173 ? 9.836 9.265 -19.406 1.00 53.47 173 LYS A N 1
ATOM 1385 C CA . LYS A 1 173 ? 8.403 9.014 -19.532 1.00 53.47 173 LYS A CA 1
ATOM 1386 C C . LYS A 1 173 ? 8.187 8.046 -20.698 1.00 53.47 173 LYS A C 1
ATOM 1388 O O . LYS A 1 173 ? 8.938 8.119 -21.678 1.00 53.47 173 LYS A O 1
ATOM 1393 N N . PRO A 1 174 ? 7.219 7.119 -20.604 1.00 54.00 174 PRO A N 1
ATOM 1394 C CA . PRO A 1 174 ? 6.829 6.335 -21.767 1.00 54.00 174 PRO A CA 1
ATOM 1395 C C . PRO A 1 174 ? 6.449 7.304 -22.899 1.00 54.00 174 PRO A C 1
ATOM 1397 O O . PRO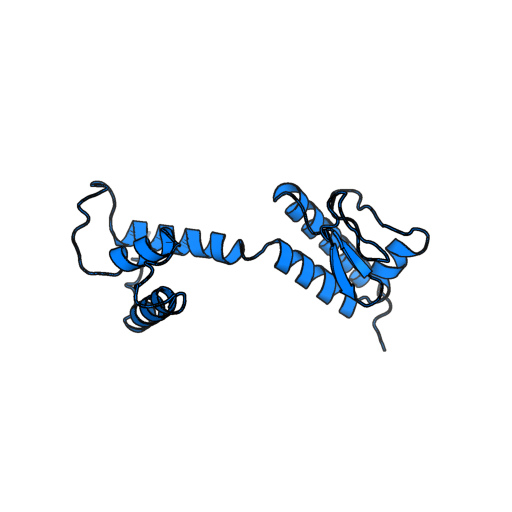 A 1 174 ? 5.793 8.315 -22.642 1.00 54.00 174 PRO A O 1
ATOM 1400 N N . ARG A 1 175 ? 6.969 7.040 -24.104 1.00 50.97 175 ARG A N 1
ATOM 1401 C CA . ARG A 1 175 ? 6.654 7.810 -25.317 1.00 50.97 175 ARG A CA 1
ATOM 1402 C C . ARG A 1 175 ? 5.166 7.759 -25.630 1.00 50.97 175 ARG A C 1
ATOM 1404 O O . ARG A 1 175 ? 4.573 6.681 -25.404 1.00 50.97 175 ARG A O 1
#

pLDDT: mean 74.12, std 15.99, range [38.0, 95.06]

Sequence (175 aa):
MPGWNASSPSKPTITKKKNLLHEIFSKSRIGDTELFAVDENLVKRLFLSLRGEIVFPKNETAESEFEKSVHERRQEGNAGSGRKQLLDLVRRGHREYPYALPRLLADAASYKPKKSKIRLFKEAYFGKSGTRLTDEIADGIHIYTCFSRADLEKAYSEYLELFKSESDAGGRKPR

Secondary structure (DSSP, 8-state):
-------PPPPPPHHHHHHHHHHHHTS-EETTEE---S-HHHHHHHHHHSS----SSTT--HHHHHHHHHHHHHHHTTTS-HHHHHHHHHHHHHHH-TTHHHHHTSSSSEE--SS-S--EESS--B-TTS-B-EEEEETTEEEE----HHHHHHHHHHHHHHHHHHHHTT-----

Foldseek 3Di:
DDDDPPDDDDQDDPVVLVVLVCVQQVDDDPDPDRDGRPDPLSVLLNVLNDPDDPPPPPPDHSVRSNVVSVVVCVVVVPVCDLLVVLLVLLLVLCLFFVVLQVVQPVPHQKHADPQARKIKGQDFDADPVRHTQWDDSDHSIIIGRDDDPVRSVRSSVRSVVSSVVCVVVVHDGDD

Organism: Neisseria gonorrhoeae (strain NCCP11945) (NCBI:txid521006)

Radius of gyration: 23.26 Å; chains: 1; bounding box: 55×67×56 Å